Protein AF-A0A8T5LBZ4-F1 (afdb_monomer_lite)

Structure (mmCIF, N/CA/C/O backbone):
data_AF-A0A8T5LBZ4-F1
#
_entry.id   AF-A0A8T5LBZ4-F1
#
loop_
_atom_site.group_PDB
_atom_site.id
_atom_site.type_symbol
_atom_site.label_atom_id
_atom_site.label_alt_id
_atom_site.label_comp_id
_atom_site.label_asym_id
_atom_site.label_entity_id
_atom_site.label_seq_id
_atom_site.pdbx_PDB_ins_code
_atom_site.Cartn_x
_atom_sit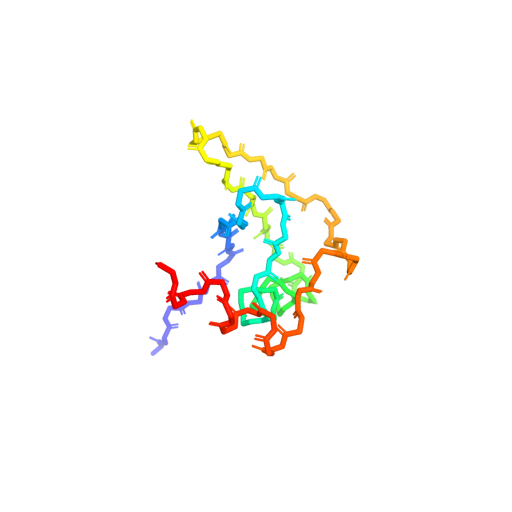e.Cartn_y
_atom_site.Cartn_z
_atom_site.occupancy
_atom_site.B_iso_or_equiv
_atom_site.auth_seq_id
_atom_site.auth_comp_id
_atom_site.auth_asym_id
_atom_site.auth_atom_id
_atom_site.pdbx_PDB_model_num
ATOM 1 N N . MET A 1 1 ? -26.212 -7.704 -11.980 1.00 47.03 1 MET A N 1
ATOM 2 C CA . MET A 1 1 ? -25.561 -6.720 -11.089 1.00 47.03 1 MET A CA 1
ATOM 3 C C . MET A 1 1 ? -24.338 -7.407 -10.507 1.00 47.03 1 MET A C 1
ATOM 5 O O . MET A 1 1 ? -24.510 -8.485 -9.953 1.00 47.03 1 MET A O 1
ATOM 9 N N . LEU A 1 2 ? -23.130 -6.883 -10.725 1.00 53.53 2 LEU A N 1
ATOM 10 C CA . LEU A 1 2 ? -21.924 -7.418 -10.083 1.00 53.53 2 LEU A CA 1
ATOM 11 C C . LEU A 1 2 ? -21.761 -6.746 -8.709 1.00 53.53 2 LEU A C 1
ATOM 13 O O . LEU A 1 2 ? -22.133 -5.577 -8.587 1.00 53.53 2 LEU A O 1
ATOM 17 N N . PRO A 1 3 ? -21.257 -7.453 -7.685 1.00 64.81 3 PRO A N 1
ATOM 18 C CA . PRO A 1 3 ? -21.014 -6.861 -6.375 1.00 64.81 3 PRO A CA 1
ATOM 19 C C . PRO A 1 3 ? -20.057 -5.668 -6.491 1.00 64.81 3 PRO A C 1
ATOM 21 O O . PRO A 1 3 ? -19.036 -5.736 -7.176 1.00 64.81 3 PRO A O 1
ATOM 24 N N . GLN A 1 4 ? -20.408 -4.564 -5.831 1.00 74.06 4 GLN A N 1
ATOM 25 C CA . GLN A 1 4 ? -19.578 -3.368 -5.753 1.00 74.06 4 GLN A CA 1
ATOM 26 C C . GLN A 1 4 ? -18.709 -3.450 -4.495 1.00 74.06 4 GLN A C 1
ATOM 28 O O . GLN A 1 4 ? -19.219 -3.656 -3.399 1.00 74.06 4 GLN A O 1
ATOM 33 N N . MET A 1 5 ? -17.393 -3.301 -4.652 1.00 75.69 5 MET A N 1
ATOM 34 C CA . MET A 1 5 ? -16.457 -3.231 -3.527 1.00 75.69 5 MET A CA 1
ATOM 35 C C . MET A 1 5 ? -16.500 -1.828 -2.904 1.00 75.69 5 MET A C 1
ATOM 37 O O . MET A 1 5 ? -16.260 -0.832 -3.594 1.00 75.69 5 MET A O 1
ATOM 41 N N . ASP A 1 6 ? -16.774 -1.750 -1.601 1.00 86.31 6 ASP A N 1
ATOM 42 C CA . ASP A 1 6 ? -16.818 -0.485 -0.852 1.00 86.31 6 ASP A CA 1
ATOM 43 C C . ASP A 1 6 ? -15.542 -0.183 -0.049 1.00 86.31 6 ASP A C 1
ATOM 45 O O . ASP A 1 6 ? -15.336 0.957 0.377 1.00 86.31 6 ASP A O 1
ATOM 49 N N . ALA A 1 7 ? -14.663 -1.172 0.119 1.00 91.44 7 ALA A N 1
ATOM 50 C CA . ALA A 1 7 ? -13.384 -1.035 0.805 1.00 91.44 7 ALA A CA 1
ATOM 51 C C . ALA A 1 7 ? -12.364 -2.069 0.303 1.00 91.44 7 ALA A C 1
ATOM 53 O O . ALA A 1 7 ? -12.740 -3.049 -0.340 1.00 91.44 7 ALA A O 1
ATOM 54 N N . GLY A 1 8 ? -11.087 -1.858 0.624 1.00 93.62 8 GLY A N 1
ATOM 55 C CA . GLY A 1 8 ? -10.005 -2.811 0.369 1.00 93.62 8 GLY A CA 1
ATOM 56 C C . GLY A 1 8 ? -9.064 -2.929 1.563 1.00 93.62 8 GLY A C 1
ATOM 57 O O . GLY A 1 8 ? -8.829 -1.946 2.266 1.00 93.62 8 GLY A O 1
ATOM 58 N N . ILE A 1 9 ? -8.537 -4.131 1.786 1.00 96.00 9 ILE A N 1
ATOM 59 C CA . ILE A 1 9 ? -7.482 -4.408 2.763 1.00 96.00 9 ILE A CA 1
ATOM 60 C C . ILE A 1 9 ? -6.278 -4.987 2.027 1.00 96.00 9 ILE A C 1
ATOM 62 O O . ILE A 1 9 ? -6.422 -5.933 1.254 1.00 96.00 9 ILE A O 1
ATOM 66 N N . PHE A 1 10 ? -5.106 -4.401 2.240 1.00 95.88 10 PHE A N 1
ATOM 67 C CA . PHE A 1 10 ? -3.899 -4.737 1.495 1.00 95.88 10 PHE A CA 1
ATOM 68 C C . PHE A 1 10 ? -2.775 -5.139 2.442 1.00 95.88 10 PHE A C 1
ATOM 70 O O . PHE A 1 10 ? -2.578 -4.524 3.489 1.00 95.88 10 PHE A O 1
ATOM 77 N N . LEU A 1 11 ? -2.037 -6.174 2.055 1.00 95.44 11 LEU A N 1
ATOM 78 C CA . LEU A 1 11 ? -0.868 -6.672 2.769 1.00 95.44 11 LEU A CA 1
ATOM 79 C C . LEU A 1 11 ? 0.390 -6.193 2.025 1.00 95.44 11 LEU A C 1
ATOM 81 O O . LEU A 1 11 ? 0.589 -6.603 0.877 1.00 95.44 11 LEU A O 1
ATOM 85 N N . PRO A 1 12 ? 1.216 -5.313 2.616 1.00 95.06 12 PRO A N 1
ATOM 86 C CA . PRO A 1 12 ? 2.517 -4.981 2.060 1.00 95.06 12 PRO A CA 1
ATOM 87 C C . PRO A 1 12 ? 3.499 -6.148 2.250 1.00 95.06 12 PRO A C 1
ATOM 89 O O . PRO A 1 12 ? 3.270 -7.069 3.034 1.00 95.06 12 PRO A O 1
ATOM 92 N N . PHE A 1 13 ? 4.626 -6.088 1.544 1.00 94.56 13 PHE A N 1
ATOM 93 C CA . PHE A 1 13 ? 5.797 -6.908 1.846 1.00 94.56 13 PHE A CA 1
ATOM 94 C C . PHE A 1 13 ? 6.342 -6.588 3.250 1.00 94.56 13 PHE A C 1
ATOM 96 O O . PHE A 1 13 ? 5.992 -5.573 3.850 1.00 94.56 13 PHE A O 1
ATOM 103 N N . GLU A 1 14 ? 7.230 -7.441 3.769 1.00 91.56 14 GLU A N 1
ATOM 104 C CA . GLU A 1 14 ? 7.802 -7.294 5.119 1.00 91.56 14 GLU A CA 1
ATOM 105 C C . GLU A 1 14 ? 8.512 -5.951 5.353 1.00 91.56 14 GLU A C 1
ATOM 107 O O . GLU A 1 14 ? 8.553 -5.465 6.479 1.00 91.56 14 GLU A O 1
ATOM 112 N N . ASP A 1 15 ? 9.032 -5.323 4.296 1.00 92.88 15 ASP A N 1
ATOM 113 C CA . ASP A 1 15 ? 9.662 -4.000 4.342 1.00 92.88 15 ASP A CA 1
ATOM 114 C C . ASP A 1 15 ? 8.667 -2.832 4.200 1.00 92.88 15 ASP A C 1
ATOM 116 O O . ASP A 1 15 ? 9.073 -1.678 4.079 1.00 92.88 15 ASP A O 1
ATOM 120 N N . GLY A 1 16 ? 7.363 -3.115 4.196 1.00 93.25 16 GLY A N 1
ATOM 121 C CA . GLY A 1 16 ? 6.303 -2.118 4.077 1.00 93.25 16 GLY A CA 1
ATOM 122 C C . GLY A 1 16 ? 6.015 -1.664 2.645 1.00 93.25 16 GLY A C 1
ATOM 123 O O . GLY A 1 16 ? 5.144 -0.811 2.455 1.00 93.25 16 GLY A O 1
ATOM 124 N N . MET A 1 17 ? 6.686 -2.220 1.635 1.00 96.19 17 MET A N 1
ATOM 125 C CA . MET A 1 17 ? 6.451 -1.865 0.234 1.00 96.19 17 MET A CA 1
ATOM 126 C C . MET A 1 17 ? 5.243 -2.611 -0.340 1.00 96.19 17 MET A C 1
ATOM 128 O O . MET A 1 17 ? 4.972 -3.756 0.019 1.00 96.19 17 MET A O 1
ATOM 132 N N . PHE A 1 18 ? 4.538 -2.006 -1.290 1.00 96.19 18 PHE A N 1
ATOM 133 C CA . PHE A 1 18 ? 3.442 -2.646 -2.012 1.00 96.19 18 PHE A CA 1
ATOM 134 C C . PHE A 1 18 ? 3.883 -3.067 -3.406 1.00 96.19 18 PHE A C 1
ATOM 136 O O . PHE A 1 18 ? 4.508 -2.303 -4.140 1.00 96.19 18 PHE A O 1
ATOM 143 N N . GLY A 1 19 ? 3.489 -4.274 -3.809 1.00 96.88 19 GLY A N 1
ATOM 144 C CA . GLY A 1 19 ? 3.617 -4.683 -5.203 1.00 96.88 19 GLY A CA 1
ATOM 145 C C . GLY A 1 19 ? 2.802 -3.775 -6.127 1.00 96.88 19 GLY A C 1
ATOM 146 O O . GLY A 1 19 ? 1.708 -3.348 -5.760 1.00 96.88 19 GLY A O 1
ATOM 147 N N . ALA A 1 20 ? 3.297 -3.541 -7.343 1.00 97.00 20 ALA A N 1
ATOM 148 C CA . ALA A 1 20 ? 2.698 -2.619 -8.315 1.00 97.00 20 ALA A CA 1
ATOM 149 C C . ALA A 1 20 ? 1.190 -2.859 -8.544 1.00 97.00 20 ALA A C 1
ATOM 151 O O . ALA A 1 20 ? 0.398 -1.922 -8.598 1.00 97.00 20 ALA A O 1
ATOM 152 N N . GLY A 1 21 ? 0.770 -4.128 -8.645 1.00 95.38 21 GLY A N 1
ATOM 153 C CA . GLY A 1 21 ? -0.642 -4.484 -8.837 1.00 95.38 21 GLY A CA 1
ATOM 154 C C . GLY A 1 21 ? -1.514 -4.150 -7.624 1.00 95.38 21 GLY A C 1
ATOM 155 O O . GLY A 1 21 ? -2.540 -3.490 -7.764 1.00 95.38 21 GLY A O 1
ATOM 156 N N . VAL A 1 22 ? -1.059 -4.540 -6.430 1.00 95.44 22 VAL A N 1
ATOM 157 C CA . VAL A 1 22 ? -1.737 -4.267 -5.151 1.00 95.44 22 VAL A CA 1
ATOM 158 C C . VAL A 1 22 ? -1.862 -2.759 -4.926 1.00 95.44 22 VAL A C 1
ATOM 160 O O . VAL A 1 22 ? -2.932 -2.260 -4.583 1.00 95.44 22 VAL A O 1
ATOM 163 N N . PHE A 1 23 ? -0.785 -2.014 -5.184 1.00 96.75 23 PHE A N 1
ATOM 164 C CA . PHE A 1 23 ? -0.791 -0.559 -5.086 1.00 96.75 23 PHE A CA 1
ATOM 165 C C . PHE A 1 23 ? -1.752 0.082 -6.096 1.00 96.75 23 PHE A C 1
ATOM 167 O O . PHE A 1 23 ? -2.482 1.014 -5.757 1.00 96.75 23 PHE A O 1
ATOM 174 N N . GLY A 1 24 ? -1.808 -0.442 -7.325 1.00 96.12 24 GLY A N 1
ATOM 175 C CA . GLY A 1 24 ? -2.747 0.000 -8.353 1.00 96.12 24 GLY A CA 1
ATOM 176 C C . GLY A 1 24 ? -4.213 -0.155 -7.937 1.00 96.12 24 GLY A C 1
ATOM 177 O O . GLY A 1 24 ? -5.007 0.765 -8.142 1.00 96.12 24 GLY A O 1
ATOM 178 N N . GLU A 1 25 ? -4.571 -1.273 -7.302 1.00 95.19 25 GLU A N 1
ATOM 179 C CA . GLU A 1 25 ? -5.913 -1.489 -6.747 1.00 95.19 25 GLU A CA 1
ATOM 180 C C . GLU A 1 25 ? -6.213 -0.546 -5.576 1.00 95.19 25 GLU A C 1
ATOM 182 O O . GLU A 1 25 ? -7.285 0.067 -5.530 1.00 95.19 25 GLU A O 1
ATOM 187 N N . ALA A 1 26 ? -5.256 -0.362 -4.662 1.00 94.44 26 ALA A N 1
ATOM 188 C CA . ALA A 1 26 ? -5.386 0.596 -3.567 1.00 94.44 26 ALA A CA 1
ATOM 189 C C . ALA A 1 26 ? -5.622 2.018 -4.101 1.00 94.44 26 ALA A C 1
ATOM 191 O O . ALA A 1 26 ? -6.557 2.699 -3.676 1.00 94.44 26 ALA A O 1
ATOM 192 N N . ARG A 1 27 ? -4.849 2.449 -5.104 1.00 95.00 27 ARG A N 1
ATOM 193 C CA . ARG A 1 27 ? -5.024 3.745 -5.778 1.00 95.00 27 ARG A CA 1
ATOM 194 C C . ARG A 1 27 ? -6.409 3.868 -6.415 1.00 95.00 27 ARG A C 1
ATOM 196 O O . ARG A 1 27 ? -7.110 4.847 -6.171 1.00 95.00 27 ARG A O 1
ATOM 203 N N . PHE A 1 28 ? -6.858 2.839 -7.134 1.00 94.00 28 PHE A N 1
ATOM 204 C CA . PHE A 1 28 ? -8.186 2.802 -7.754 1.00 94.00 28 PHE A CA 1
ATOM 205 C C . PHE A 1 28 ? -9.332 3.000 -6.745 1.00 94.00 28 PHE A C 1
ATOM 207 O O . PHE A 1 28 ? -10.316 3.689 -7.050 1.00 94.00 28 PHE A O 1
ATOM 214 N N . LEU A 1 29 ? -9.224 2.398 -5.555 1.00 93.81 29 LEU A N 1
ATOM 215 C CA . LEU A 1 29 ? -10.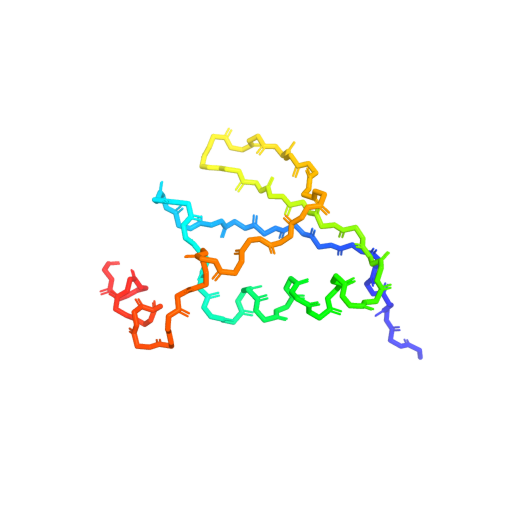186 2.576 -4.464 1.00 93.81 29 LEU A CA 1
ATOM 216 C C . LEU A 1 29 ? -10.083 3.973 -3.840 1.00 93.81 29 LEU A C 1
ATOM 218 O O . LEU A 1 29 ? -11.114 4.604 -3.580 1.00 93.81 29 LEU A O 1
ATOM 222 N N . LYS A 1 30 ? -8.862 4.490 -3.650 1.00 92.06 30 LYS A N 1
ATOM 223 C CA . LYS A 1 30 ? -8.624 5.817 -3.067 1.00 92.06 30 LYS A CA 1
ATOM 224 C C . LYS A 1 30 ? -9.238 6.920 -3.919 1.00 92.06 30 LYS A C 1
ATOM 226 O O . LYS A 1 30 ? -9.938 7.777 -3.382 1.00 92.06 30 LYS A O 1
ATOM 231 N N . ASP A 1 31 ? -9.053 6.847 -5.235 1.00 93.00 31 ASP A N 1
ATOM 232 C CA . ASP A 1 31 ? -9.592 7.812 -6.203 1.00 93.00 31 ASP A CA 1
ATOM 233 C C . ASP A 1 31 ? -11.130 7.851 -6.185 1.00 93.00 31 ASP A C 1
ATOM 235 O O . ASP A 1 31 ? -11.753 8.874 -6.469 1.00 93.00 31 ASP A O 1
ATOM 239 N N . ARG A 1 32 ? -11.762 6.747 -5.770 1.00 92.44 32 ARG A N 1
ATOM 240 C CA . ARG A 1 32 ? -13.216 6.622 -5.571 1.00 92.44 32 ARG A CA 1
ATOM 241 C C . ARG A 1 32 ? -13.670 6.960 -4.154 1.00 92.44 32 ARG A C 1
ATOM 243 O O . ARG A 1 32 ? -14.827 6.709 -3.815 1.00 92.44 32 ARG A O 1
ATOM 250 N N . LYS A 1 33 ? -12.780 7.521 -3.330 1.00 92.94 33 LYS A N 1
ATOM 251 C CA . LYS A 1 33 ? -13.018 7.870 -1.921 1.00 92.94 33 LYS A CA 1
ATOM 252 C C . LYS A 1 33 ? -13.487 6.673 -1.083 1.00 92.94 33 LYS A C 1
ATOM 254 O O . LYS A 1 33 ? -14.249 6.843 -0.133 1.00 92.94 33 LYS A O 1
ATOM 259 N N . LYS A 1 34 ? -13.060 5.462 -1.452 1.00 93.25 34 LYS A N 1
ATOM 260 C CA . LYS A 1 34 ? -13.349 4.237 -0.700 1.00 93.25 34 LYS A CA 1
ATOM 261 C C . LYS A 1 34 ? -12.365 4.067 0.453 1.00 93.25 34 LYS A C 1
ATOM 263 O O . LYS A 1 34 ? -11.308 4.702 0.489 1.00 93.25 34 LYS A O 1
ATOM 268 N N . LEU A 1 35 ? -12.744 3.229 1.413 1.00 94.75 35 LEU A N 1
ATOM 269 C CA . LEU A 1 35 ? -11.920 2.953 2.584 1.00 94.75 35 LEU A CA 1
ATOM 270 C C . LEU A 1 35 ? -10.797 1.983 2.220 1.00 94.75 35 LEU A C 1
ATOM 272 O O . LEU A 1 35 ? -11.015 0.999 1.514 1.00 94.75 35 LEU A O 1
ATOM 276 N N . ILE A 1 36 ? -9.600 2.273 2.719 1.00 95.75 36 ILE A N 1
ATOM 277 C CA . ILE A 1 36 ? -8.413 1.451 2.510 1.00 95.75 36 ILE A CA 1
ATOM 278 C C . ILE A 1 36 ? -7.829 1.108 3.867 1.00 95.75 36 ILE A C 1
ATOM 280 O O . ILE A 1 36 ? -7.688 1.973 4.735 1.00 95.75 36 ILE A O 1
ATOM 284 N N . TYR A 1 37 ? -7.487 -0.159 4.027 1.00 96.81 37 TYR A N 1
ATOM 285 C CA . TYR A 1 37 ? -6.846 -0.698 5.208 1.00 96.81 37 TYR A CA 1
ATOM 286 C C . TYR A 1 37 ? -5.540 -1.378 4.817 1.00 96.81 37 TYR A C 1
ATOM 288 O O . TYR A 1 37 ? -5.424 -1.972 3.747 1.00 96.81 37 TYR A O 1
ATOM 296 N N . GLU A 1 38 ? -4.575 -1.314 5.717 1.00 96.12 38 GLU A N 1
ATOM 297 C CA . GLU A 1 38 ? -3.348 -2.090 5.664 1.00 96.12 38 GLU A CA 1
ATOM 298 C C . GLU A 1 38 ? -3.425 -3.178 6.731 1.00 96.12 38 GLU A C 1
ATOM 300 O O . GLU A 1 38 ? -3.810 -2.890 7.865 1.00 96.12 38 GLU A O 1
ATOM 305 N N . ILE A 1 39 ? -3.063 -4.410 6.386 1.00 96.12 39 ILE A N 1
ATOM 306 C CA . ILE A 1 39 ? -2.801 -5.469 7.362 1.00 96.12 39 ILE A CA 1
ATOM 307 C C . ILE A 1 39 ? -1.303 -5.737 7.384 1.00 96.12 39 ILE A C 1
ATOM 309 O O . ILE A 1 39 ? -0.717 -5.986 6.338 1.00 96.12 39 ILE A O 1
ATOM 313 N N . ASN A 1 40 ? -0.670 -5.661 8.552 1.00 92.44 40 ASN A N 1
ATOM 314 C CA . ASN A 1 40 ? 0.755 -5.974 8.670 1.00 92.44 40 ASN A CA 1
ATOM 315 C C . ASN A 1 40 ? 0.994 -7.482 8.873 1.00 92.44 40 ASN A C 1
ATOM 317 O O . ASN A 1 40 ? 0.056 -8.259 9.052 1.00 92.44 40 ASN A O 1
ATOM 321 N N . SER A 1 41 ? 2.261 -7.905 8.879 1.00 88.62 41 SER A N 1
ATOM 322 C CA . SER A 1 41 ? 2.654 -9.313 9.066 1.00 88.62 41 SER A CA 1
ATOM 323 C C . SER A 1 41 ? 2.225 -9.910 10.414 1.00 88.62 41 SER A C 1
ATOM 325 O O . SER A 1 41 ? 2.069 -11.124 10.524 1.00 88.62 41 SER A O 1
ATOM 327 N N . SER A 1 42 ? 1.964 -9.071 11.419 1.00 93.31 42 SER A N 1
ATOM 328 C CA . SER A 1 42 ? 1.410 -9.475 12.718 1.00 93.31 42 SER A CA 1
ATOM 329 C C . SER A 1 42 ? -0.123 -9.568 12.725 1.00 93.31 42 SER A C 1
ATOM 331 O O . SER A 1 42 ? -0.715 -9.810 13.775 1.00 93.31 42 SER A O 1
ATOM 333 N N . GLY A 1 43 ? -0.785 -9.340 11.587 1.00 93.31 43 GLY A N 1
ATOM 334 C CA . GLY A 1 43 ? -2.242 -9.368 11.459 1.00 93.31 43 GLY A CA 1
ATOM 335 C C . GLY A 1 43 ? -2.956 -8.121 11.992 1.00 93.31 43 GLY A C 1
ATOM 336 O O . GLY A 1 43 ? -4.183 -8.118 12.091 1.00 93.31 43 GLY A O 1
ATOM 337 N N . ILE A 1 44 ? -2.226 -7.057 12.340 1.00 96.25 44 ILE A N 1
ATOM 338 C CA . ILE A 1 44 ? -2.822 -5.804 12.819 1.00 96.25 44 ILE A CA 1
ATOM 339 C C . ILE A 1 44 ? -3.344 -5.018 11.621 1.00 96.25 44 ILE A C 1
ATOM 341 O O . ILE A 1 44 ? -2.596 -4.727 10.686 1.00 96.25 44 ILE A O 1
ATOM 345 N N . VAL A 1 45 ? -4.622 -4.644 11.685 1.00 96.62 45 VAL A N 1
ATOM 346 C CA . VAL A 1 45 ? -5.308 -3.883 10.640 1.00 96.62 45 VAL A CA 1
ATOM 347 C C . VAL A 1 45 ? -5.352 -2.404 11.006 1.00 96.62 45 VAL A C 1
ATOM 349 O O . VAL A 1 45 ? -5.890 -2.033 12.048 1.00 96.62 45 VAL A O 1
ATOM 352 N N . THR A 1 46 ? -4.831 -1.552 10.127 1.00 96.19 46 THR A N 1
ATOM 353 C CA . THR A 1 46 ? -4.808 -0.095 10.306 1.00 96.19 46 THR A CA 1
ATOM 354 C C . THR A 1 46 ? -5.488 0.586 9.130 1.00 96.19 46 THR A C 1
ATOM 356 O O . THR A 1 46 ? -5.266 0.233 7.975 1.00 96.19 46 THR A O 1
ATOM 359 N N . 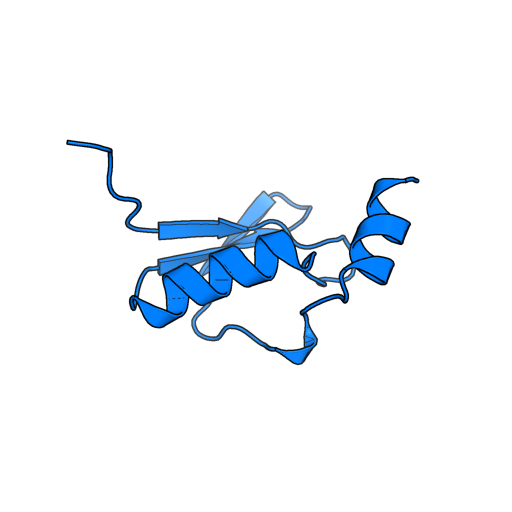ARG A 1 47 ? -6.332 1.582 9.404 1.00 95.75 47 ARG A N 1
ATOM 360 C CA . ARG A 1 47 ? -6.940 2.398 8.349 1.00 95.75 47 ARG A CA 1
ATOM 361 C C . ARG A 1 47 ? -5.891 3.330 7.737 1.00 95.75 47 ARG A C 1
ATOM 363 O O . ARG A 1 47 ? -5.201 4.041 8.462 1.00 95.75 47 ARG A O 1
ATOM 370 N N . MET A 1 48 ? -5.811 3.357 6.410 1.00 94.00 48 MET A N 1
ATOM 371 C CA . MET A 1 48 ? -4.913 4.245 5.675 1.00 94.00 48 MET A CA 1
ATOM 372 C C . MET A 1 48 ? -5.632 5.541 5.293 1.00 94.00 48 MET A C 1
ATOM 374 O O . MET A 1 48 ? -6.486 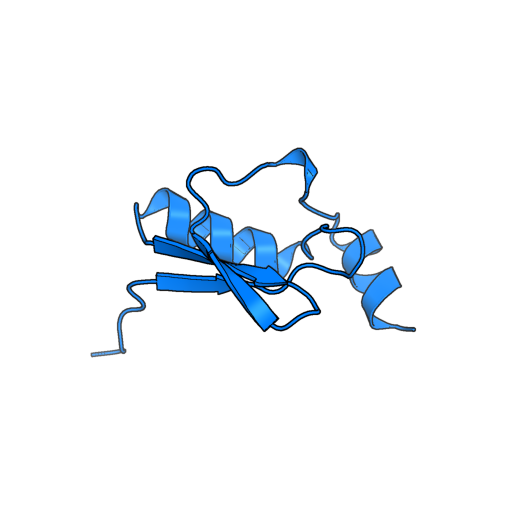5.564 4.403 1.00 94.00 48 MET A O 1
ATOM 378 N N . GLU A 1 49 ? -5.263 6.650 5.932 1.00 89.25 49 GLU A N 1
ATOM 379 C CA . GLU A 1 49 ? -5.789 7.971 5.559 1.00 89.25 49 GLU A CA 1
ATOM 380 C C . GLU A 1 49 ? -5.142 8.512 4.276 1.00 89.25 49 GLU A C 1
ATOM 382 O O . GLU A 1 49 ? -5.796 9.193 3.478 1.00 89.25 49 GLU A O 1
ATOM 387 N N . VAL A 1 50 ? -3.883 8.147 4.024 1.00 90.12 50 VAL A N 1
ATOM 388 C CA . VAL A 1 50 ? -3.098 8.557 2.854 1.00 90.12 50 VAL A CA 1
ATOM 389 C C . VAL A 1 50 ? -2.459 7.326 2.215 1.00 90.12 50 VAL A C 1
ATOM 391 O O . VAL A 1 50 ? -2.004 6.425 2.917 1.00 90.12 50 VAL A O 1
ATOM 394 N N . LEU A 1 51 ? -2.438 7.293 0.880 1.00 92.25 51 LEU A N 1
ATOM 395 C CA . LEU A 1 51 ? -1.687 6.308 0.108 1.00 92.25 51 LEU A CA 1
ATOM 396 C C . LEU A 1 51 ? -0.345 6.939 -0.289 1.00 92.25 51 LEU A C 1
ATOM 398 O O . LEU A 1 51 ? -0.313 7.849 -1.114 1.00 92.25 51 LEU A O 1
ATOM 402 N N . ASP A 1 52 ? 0.739 6.496 0.341 1.00 93.75 52 ASP A N 1
ATOM 403 C CA . ASP A 1 52 ? 2.088 7.014 0.102 1.00 93.75 52 ASP A CA 1
ATOM 404 C C . ASP A 1 52 ? 2.698 6.389 -1.162 1.00 93.75 52 ASP A C 1
ATOM 406 O O . ASP A 1 52 ? 2.966 5.188 -1.209 1.00 93.75 52 ASP A O 1
ATOM 410 N N . LEU A 1 53 ? 2.918 7.220 -2.184 1.00 93.31 53 LEU A N 1
ATOM 411 C CA . LEU A 1 53 ? 3.464 6.817 -3.484 1.00 93.31 53 LEU A CA 1
ATOM 412 C C . LEU A 1 53 ? 4.902 6.293 -3.399 1.00 93.31 53 LEU A C 1
ATOM 414 O O . LEU A 1 53 ? 5.311 5.525 -4.263 1.00 93.31 53 LEU A O 1
ATOM 418 N N . SER A 1 54 ? 5.664 6.659 -2.363 1.00 96.38 54 SER A N 1
ATOM 419 C CA . SER A 1 54 ? 7.035 6.160 -2.192 1.00 96.38 54 SER A CA 1
ATOM 420 C C . SER A 1 54 ? 7.093 4.661 -1.877 1.00 96.38 54 SER A C 1
ATOM 422 O O . SER A 1 54 ? 8.152 4.048 -1.991 1.00 96.38 54 SER A O 1
ATOM 424 N N . ARG A 1 55 ? 5.949 4.059 -1.524 1.00 95.75 55 ARG A N 1
ATOM 425 C CA . ARG A 1 55 ? 5.807 2.639 -1.185 1.00 95.75 55 ARG A CA 1
ATOM 426 C C . ARG A 1 55 ? 5.410 1.765 -2.381 1.00 95.75 55 ARG A C 1
ATOM 428 O O . ARG A 1 55 ? 5.272 0.555 -2.210 1.00 95.75 55 ARG A O 1
ATOM 435 N N . GLU A 1 56 ? 5.200 2.339 -3.568 1.00 97.69 56 GLU A N 1
ATOM 436 C CA . GLU A 1 56 ? 4.894 1.595 -4.799 1.00 97.69 56 GLU A CA 1
ATOM 437 C C . GLU A 1 56 ? 6.175 0.976 -5.378 1.00 97.69 56 GLU A C 1
ATOM 439 O O . GLU A 1 56 ? 7.129 1.676 -5.715 1.00 97.69 56 GLU A O 1
ATOM 444 N N . LEU A 1 57 ? 6.202 -0.350 -5.513 1.00 97.44 57 LEU A N 1
ATOM 445 C CA . LEU A 1 57 ? 7.265 -1.036 -6.245 1.00 97.44 57 LEU A CA 1
ATOM 446 C C . LEU A 1 57 ? 7.042 -0.944 -7.752 1.00 97.44 57 LEU A C 1
ATOM 448 O O . LEU A 1 57 ? 5.907 -0.957 -8.230 1.00 97.44 57 LEU A O 1
ATOM 452 N N . SER A 1 58 ? 8.139 -0.990 -8.510 1.00 97.00 58 SER A N 1
ATOM 453 C CA . SER A 1 58 ? 8.073 -1.264 -9.946 1.00 97.00 58 SER A CA 1
ATOM 454 C C . SER A 1 58 ? 7.522 -2.673 -10.215 1.00 97.00 58 SER A C 1
ATOM 456 O O . SER A 1 58 ? 7.485 -3.550 -9.337 1.00 97.00 58 SER A O 1
ATOM 458 N N . ILE A 1 59 ? 7.092 -2.922 -11.453 1.00 96.56 59 ILE A N 1
ATOM 459 C CA . ILE A 1 59 ? 6.625 -4.250 -11.877 1.00 96.56 59 ILE A CA 1
ATOM 460 C C . ILE A 1 59 ? 7.768 -5.267 -11.762 1.00 96.56 59 ILE A C 1
ATOM 462 O O . ILE A 1 59 ? 7.561 -6.402 -11.324 1.00 96.56 59 ILE A O 1
ATOM 466 N N . GLU A 1 60 ? 8.973 -4.856 -12.136 1.00 96.56 60 GLU A N 1
ATOM 467 C CA . GLU A 1 60 ? 10.197 -5.645 -12.107 1.00 96.56 60 GLU A CA 1
ATOM 468 C C . GLU A 1 60 ? 10.564 -6.033 -10.669 1.00 96.56 60 GLU A C 1
ATOM 470 O O . GLU A 1 60 ? 10.742 -7.223 -10.389 1.00 96.56 60 GLU A O 1
ATOM 475 N N . ASP A 1 61 ? 10.570 -5.073 -9.739 1.00 95.62 61 ASP A N 1
ATOM 476 C CA . ASP A 1 61 ? 10.881 -5.317 -8.324 1.00 95.62 61 ASP A CA 1
ATOM 477 C C . ASP A 1 6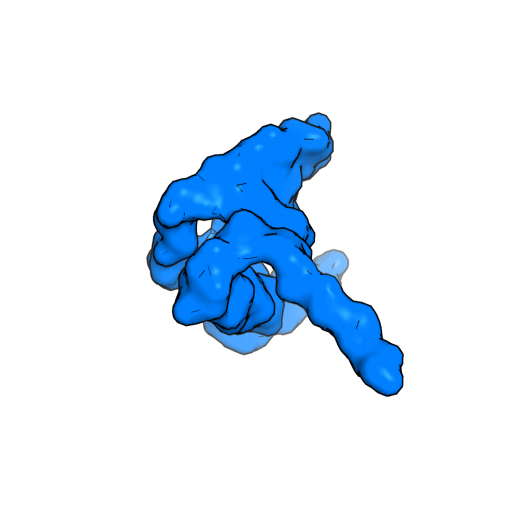1 ? 9.819 -6.187 -7.651 1.00 95.62 61 ASP A C 1
ATOM 479 O O . ASP A 1 61 ? 10.136 -7.094 -6.878 1.00 95.62 61 ASP A O 1
ATOM 483 N N . THR A 1 62 ? 8.546 -5.966 -7.992 1.00 95.44 62 THR A N 1
ATOM 484 C CA . THR A 1 62 ? 7.441 -6.806 -7.515 1.00 95.44 62 THR A CA 1
ATOM 485 C C . THR A 1 62 ? 7.662 -8.264 -7.923 1.00 95.44 62 THR A C 1
ATOM 487 O O . THR A 1 62 ? 7.568 -9.171 -7.095 1.00 95.44 62 THR A O 1
ATOM 490 N N . ARG A 1 63 ? 8.007 -8.510 -9.195 1.00 94.62 63 ARG A N 1
ATOM 491 C CA . ARG A 1 63 ? 8.276 -9.864 -9.709 1.00 94.62 63 ARG A CA 1
ATOM 492 C C . ARG A 1 63 ? 9.495 -10.503 -9.053 1.00 94.62 63 ARG A C 1
ATOM 494 O O . ARG A 1 63 ? 9.472 -11.707 -8.805 1.00 94.62 63 ARG A O 1
ATOM 501 N N . ALA A 1 64 ? 10.540 -9.725 -8.780 1.00 94.88 64 ALA A N 1
ATOM 502 C CA . ALA A 1 64 ? 11.751 -10.220 -8.134 1.00 94.88 64 ALA A CA 1
ATOM 503 C C . ALA A 1 64 ? 11.486 -10.738 -6.709 1.00 94.88 64 ALA A C 1
ATOM 505 O O . ALA A 1 64 ? 12.112 -11.708 -6.286 1.00 94.88 64 ALA A O 1
ATOM 506 N N . ARG A 1 65 ? 10.532 -10.137 -5.988 1.00 91.38 65 ARG A N 1
ATOM 507 C CA . ARG A 1 65 ? 10.180 -10.521 -4.611 1.00 91.38 65 ARG A CA 1
ATOM 508 C C 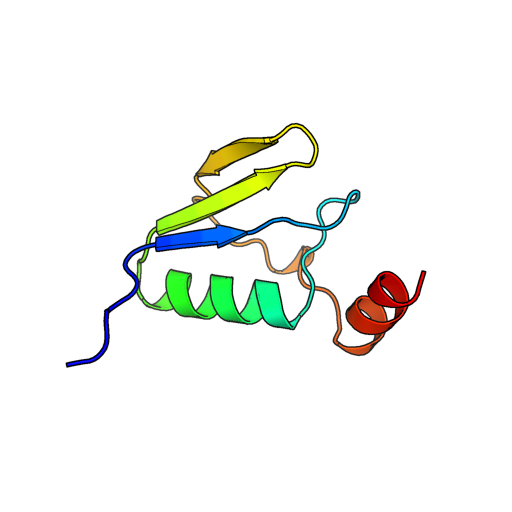. ARG A 1 65 ? 9.290 -11.757 -4.514 1.00 91.38 65 ARG A C 1
ATOM 510 O O . ARG A 1 65 ? 9.419 -12.508 -3.559 1.00 91.38 65 ARG A O 1
ATOM 517 N N . ILE A 1 66 ? 8.417 -11.984 -5.496 1.00 85.00 66 ILE A N 1
ATOM 518 C CA . ILE A 1 66 ? 7.481 -13.128 -5.500 1.00 85.00 66 ILE A CA 1
ATOM 519 C C . ILE A 1 66 ? 8.186 -14.455 -5.831 1.00 85.00 66 ILE A C 1
ATOM 521 O O . ILE A 1 66 ? 7.695 -15.521 -5.486 1.00 85.00 66 ILE A O 1
ATOM 525 N N . ARG A 1 67 ? 9.332 -14.414 -6.520 1.00 73.06 67 ARG A N 1
ATOM 526 C CA . ARG A 1 67 ? 10.059 -15.612 -6.984 1.00 73.06 67 ARG A CA 1
ATOM 527 C C . ARG A 1 67 ? 11.040 -16.201 -5.955 1.00 73.06 67 ARG A C 1
ATOM 529 O O . ARG A 1 67 ? 11.890 -16.995 -6.356 1.00 73.06 67 ARG A O 1
ATOM 536 N N . ARG A 1 68 ? 10.976 -15.785 -4.689 1.00 55.16 68 ARG A N 1
ATOM 537 C CA . ARG A 1 68 ? 11.813 -16.321 -3.603 1.00 55.16 68 ARG A CA 1
ATOM 538 C C . ARG A 1 68 ? 11.091 -17.391 -2.803 1.00 55.16 68 ARG A C 1
ATOM 540 O O . ARG A 1 68 ? 9.858 -17.271 -2.659 1.00 55.16 68 ARG A O 1
#

Sequence (68 aa):
MLPQMDAGIFLPFEDGMFGAGVFGEARFLKDRKKLIYEINSSGIVTRMEVLDLSRELSIEDTRARIRR

Radius of gyration: 12.47 Å; chains: 1; bounding box: 37×25×25 Å

pLDDT: mean 91.1, std 10.29, range [47.03, 97.69]

Secondary structure (DSSP, 8-state):
-PPPP-EEEE---TTSPBPHHHHHHHHHHHHTT-EEEEE-TT--EEE-SS--GGGBPPHHHHHHHHT-

Foldseek 3Di:
DDDDDQEEEDEAPQVQAHEQVRLVVVVVCVVVVGWYWYQYPVRDIDTDPDRDPVRYDDNVVSVVVVVD